Protein AF-A0A9D1RHV7-F1 (afdb_monomer_lite)

Structure (mmCIF, N/CA/C/O backbone):
data_AF-A0A9D1RHV7-F1
#
_entry.id   AF-A0A9D1RHV7-F1
#
loop_
_atom_site.group_PDB
_atom_site.id
_atom_site.type_symbol
_atom_site.label_atom_id
_atom_site.label_alt_id
_atom_site.label_comp_id
_atom_site.label_asym_id
_atom_site.label_entity_id
_atom_site.label_seq_id
_atom_site.pdbx_PDB_ins_code
_atom_site.Cartn_x
_atom_site.Cartn_y
_atom_site.Cartn_z
_atom_site.occupancy
_atom_site.B_iso_or_equiv
_atom_site.auth_seq_id
_atom_site.auth_comp_id
_atom_site.auth_asym_id
_atom_site.auth_atom_id
_atom_site.pdbx_PDB_model_num
ATOM 1 N N . MET A 1 1 ? 49.087 38.622 22.363 1.00 50.47 1 MET A N 1
ATOM 2 C CA . MET A 1 1 ? 48.656 37.227 22.615 1.00 50.47 1 MET A CA 1
ATOM 3 C C . MET A 1 1 ? 47.262 37.218 23.254 1.00 50.47 1 MET A C 1
ATOM 5 O O . MET A 1 1 ? 47.135 37.036 24.451 1.00 50.47 1 MET A O 1
ATOM 9 N N . ARG A 1 2 ? 46.204 37.531 22.492 1.00 50.66 2 ARG A N 1
ATOM 10 C CA . ARG A 1 2 ? 44.802 37.539 22.986 1.00 50.66 2 ARG A CA 1
ATOM 11 C C . ARG A 1 2 ? 43.814 36.847 22.034 1.00 50.66 2 ARG A C 1
ATOM 13 O O . ARG A 1 2 ? 42.656 36.684 22.378 1.00 50.66 2 ARG A O 1
ATOM 20 N N . LYS A 1 3 ?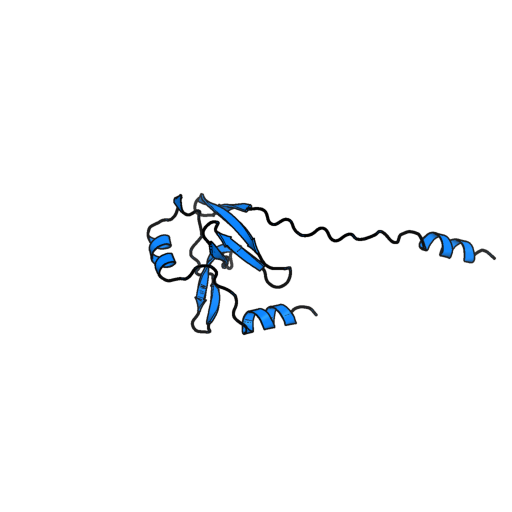 44.274 36.407 20.855 1.00 44.91 3 LYS A N 1
ATOM 21 C CA . LYS A 1 3 ? 43.445 35.718 19.849 1.00 44.91 3 LYS A CA 1
ATOM 22 C C . LYS A 1 3 ? 43.479 34.186 19.969 1.00 44.91 3 LYS A C 1
ATOM 24 O O . LYS A 1 3 ? 42.605 33.526 19.432 1.00 44.91 3 LYS A O 1
ATOM 29 N N . ALA A 1 4 ? 44.446 33.630 20.708 1.00 51.09 4 ALA A N 1
ATOM 30 C CA . ALA A 1 4 ? 44.614 32.180 20.852 1.00 51.09 4 ALA A CA 1
ATOM 31 C C . ALA A 1 4 ? 43.594 31.527 21.807 1.00 51.09 4 ALA A C 1
ATOM 33 O O . ALA A 1 4 ? 43.334 30.337 21.694 1.00 51.09 4 ALA A O 1
ATOM 34 N N . ILE A 1 5 ? 42.982 32.300 22.714 1.00 54.41 5 ILE A N 1
ATOM 35 C CA . ILE A 1 5 ? 42.037 31.766 23.713 1.00 54.41 5 ILE A CA 1
ATOM 36 C C . ILE A 1 5 ? 40.651 31.497 23.097 1.00 54.41 5 ILE A C 1
ATOM 38 O O . ILE A 1 5 ? 39.963 30.572 23.514 1.00 54.41 5 ILE A O 1
ATOM 42 N N . LEU A 1 6 ? 40.263 32.235 22.050 1.00 52.34 6 LEU A N 1
ATOM 43 C CA . LEU A 1 6 ? 38.954 32.078 21.398 1.00 52.34 6 LEU A CA 1
ATOM 44 C C . LEU A 1 6 ? 38.846 30.831 20.503 1.00 52.34 6 LEU A C 1
ATOM 46 O O . LEU A 1 6 ? 37.738 30.398 20.214 1.00 52.34 6 LEU A O 1
ATOM 50 N N . ILE A 1 7 ? 39.967 30.230 20.093 1.00 55.59 7 ILE A N 1
ATOM 51 C CA . ILE A 1 7 ? 39.967 29.046 19.213 1.00 55.59 7 ILE A CA 1
ATOM 52 C C . ILE A 1 7 ? 39.826 27.748 20.028 1.00 55.59 7 ILE A C 1
ATOM 54 O O . ILE A 1 7 ? 39.213 26.790 19.568 1.00 55.59 7 ILE A O 1
ATOM 58 N N . ILE A 1 8 ? 40.319 27.728 21.271 1.00 54.50 8 ILE A N 1
ATOM 59 C CA . ILE A 1 8 ? 40.301 26.531 22.130 1.00 54.50 8 ILE A CA 1
ATOM 60 C C . ILE A 1 8 ? 38.890 26.244 22.676 1.00 54.50 8 ILE A C 1
ATOM 62 O O . ILE A 1 8 ? 38.550 25.089 22.917 1.00 54.50 8 ILE A O 1
ATOM 66 N N . LEU A 1 9 ? 38.024 27.260 22.787 1.00 51.88 9 LEU A N 1
ATOM 67 C CA . LEU A 1 9 ? 36.643 27.080 23.254 1.00 51.88 9 LEU A CA 1
ATOM 68 C C . LEU A 1 9 ? 35.705 26.461 22.197 1.00 51.88 9 LEU A C 1
ATOM 70 O O . LEU A 1 9 ? 34.634 25.976 22.548 1.00 51.88 9 LEU A O 1
ATOM 74 N N . PHE A 1 10 ? 36.096 26.448 20.917 1.00 52.69 10 PHE A N 1
ATOM 75 C CA . PHE A 1 10 ? 35.284 25.880 19.830 1.00 52.69 10 PHE A CA 1
ATOM 76 C C . PHE A 1 10 ? 35.529 24.372 19.621 1.00 52.69 10 PHE A C 1
ATOM 78 O O . PHE A 1 10 ? 34.802 23.716 18.882 1.00 52.69 10 PHE A O 1
ATOM 85 N N . ALA A 1 11 ? 36.543 23.801 20.280 1.00 56.31 11 ALA A N 1
ATOM 86 C CA . ALA A 1 11 ? 37.025 22.447 20.006 1.00 56.31 11 ALA A CA 1
ATOM 87 C C . ALA A 1 11 ? 36.311 21.321 20.785 1.00 56.31 11 ALA A C 1
ATOM 89 O O . ALA A 1 11 ? 36.642 20.158 20.580 1.00 56.31 11 ALA A O 1
ATOM 90 N N . PHE A 1 12 ? 35.348 21.623 21.668 1.00 55.03 12 PHE A N 1
ATOM 91 C CA . PHE A 1 12 ? 34.793 20.624 22.604 1.00 55.03 12 PHE A CA 1
ATOM 92 C C . PHE A 1 12 ? 33.320 20.233 22.385 1.00 55.03 12 PHE A C 1
ATOM 94 O O . PHE A 1 12 ? 32.749 19.517 23.200 1.00 55.03 12 PHE A O 1
ATOM 101 N N . CYS A 1 13 ? 32.696 20.657 21.283 1.00 57.16 13 CYS A N 1
ATOM 102 C CA . CYS A 1 13 ? 31.331 20.250 20.916 1.00 57.16 13 CYS A CA 1
ATOM 103 C C . CYS A 1 13 ? 31.319 19.310 19.704 1.00 57.16 13 CYS A C 1
ATOM 105 O O . CYS A 1 13 ? 30.628 19.551 18.720 1.00 57.16 13 CYS A O 1
ATOM 107 N N . THR A 1 14 ? 32.059 18.204 19.762 1.00 63.59 14 THR A N 1
ATOM 108 C CA . THR A 1 14 ? 31.758 17.050 18.906 1.00 63.59 14 THR A CA 1
ATOM 109 C C . THR A 1 14 ? 30.667 16.228 19.591 1.00 63.59 14 THR A C 1
ATOM 111 O O . THR A 1 14 ? 30.914 15.211 20.235 1.00 63.59 14 THR A O 1
ATOM 114 N N . ALA A 1 15 ? 29.428 16.723 19.511 1.00 64.44 15 ALA A N 1
ATOM 115 C CA . ALA A 1 15 ? 28.263 15.951 19.917 1.00 64.44 15 ALA A CA 1
ATOM 116 C C . ALA A 1 15 ? 28.209 14.682 19.053 1.00 64.44 15 ALA A C 1
ATOM 118 O O . ALA A 1 15 ? 28.111 14.755 17.829 1.00 64.44 15 ALA A O 1
ATOM 119 N N . ASN A 1 16 ? 28.317 13.519 19.694 1.00 61.75 16 ASN A N 1
ATOM 120 C CA . ASN A 1 16 ? 28.147 12.234 19.033 1.00 61.75 16 ASN A CA 1
ATOM 121 C C . ASN A 1 16 ? 26.691 12.141 18.546 1.00 61.75 16 ASN A C 1
ATOM 123 O O . ASN A 1 16 ? 25.775 11.933 19.340 1.00 61.75 16 ASN A O 1
ATOM 127 N N . LEU A 1 17 ? 26.475 12.341 17.245 1.00 63.66 17 LEU A N 1
ATOM 128 C CA . LEU A 1 17 ? 25.200 12.096 16.572 1.00 63.66 17 LEU A CA 1
ATOM 129 C C . LEU A 1 17 ? 25.008 10.581 16.454 1.00 63.66 17 LEU A C 1
ATOM 131 O O . LEU A 1 17 ? 25.371 9.966 15.453 1.00 63.66 17 LEU A O 1
ATOM 135 N N . PHE A 1 18 ? 24.471 9.956 17.499 1.00 66.44 18 PHE A N 1
ATOM 136 C CA . PHE A 1 18 ? 24.029 8.570 17.406 1.00 66.44 18 PHE A CA 1
ATOM 137 C C . PHE A 1 18 ? 22.778 8.520 16.526 1.00 66.44 18 PHE A C 1
ATOM 139 O O . PHE A 1 18 ? 21.743 9.089 16.867 1.00 66.44 18 PHE A O 1
ATOM 146 N N . SER A 1 19 ? 22.873 7.849 15.378 1.00 65.69 19 SER A N 1
ATOM 147 C CA . SER A 1 19 ? 21.692 7.537 14.574 1.00 65.69 19 SER A CA 1
ATOM 148 C C . SER A 1 19 ? 20.861 6.497 15.321 1.00 65.69 19 SER A C 1
ATOM 150 O O . SER A 1 19 ? 21.330 5.384 15.555 1.00 65.69 19 SER A O 1
ATOM 152 N N . VAL A 1 20 ? 19.641 6.861 15.716 1.00 68.56 20 VAL A N 1
ATOM 153 C CA . VAL A 1 20 ? 18.665 5.914 16.266 1.00 68.56 20 VAL A CA 1
ATOM 154 C C . VAL A 1 20 ? 17.991 5.217 15.084 1.00 68.56 20 VAL A C 1
ATOM 156 O O . VAL A 1 20 ? 17.398 5.907 14.251 1.00 68.56 20 VAL A O 1
ATOM 159 N N . PRO A 1 21 ? 18.074 3.880 14.963 1.00 66.44 21 PRO A N 1
ATOM 160 C CA . PRO A 1 21 ? 17.350 3.164 13.922 1.00 66.44 21 PRO A CA 1
ATOM 161 C C . PRO A 1 21 ? 15.850 3.448 14.027 1.00 66.44 21 PRO A C 1
ATOM 163 O O . PRO A 1 21 ? 15.286 3.395 15.120 1.00 66.44 21 PR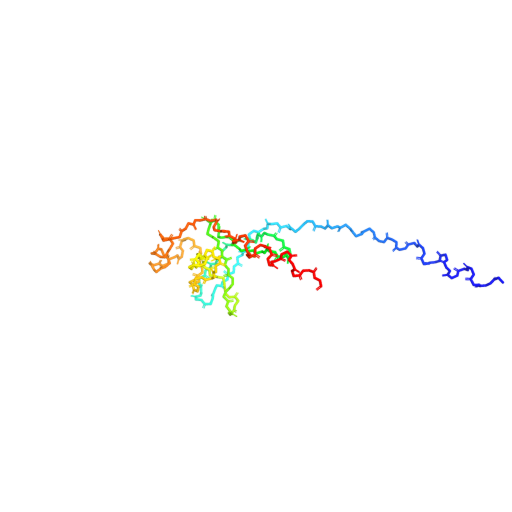O A O 1
ATOM 166 N N . ALA A 1 22 ? 15.199 3.734 12.898 1.00 64.31 22 ALA A N 1
ATOM 167 C CA . ALA A 1 22 ? 13.757 3.943 12.876 1.00 64.31 22 ALA A CA 1
ATOM 168 C C . ALA A 1 22 ? 13.033 2.680 13.369 1.00 64.31 22 ALA A C 1
ATOM 170 O O . ALA A 1 22 ? 13.208 1.583 12.827 1.00 64.31 22 ALA A O 1
ATOM 171 N N . GLU A 1 23 ? 12.225 2.835 14.414 1.00 69.50 23 GLU A N 1
ATOM 172 C CA . GLU A 1 23 ? 11.486 1.731 15.004 1.00 69.50 23 GLU A CA 1
ATOM 173 C C . GLU A 1 23 ? 10.337 1.303 14.078 1.00 69.50 23 GLU A C 1
ATOM 175 O O . GLU A 1 23 ? 9.453 2.092 13.742 1.00 69.50 23 GLU A O 1
ATOM 180 N N . ARG A 1 24 ? 10.343 0.035 13.653 1.00 79.81 24 ARG A N 1
ATOM 181 C CA . ARG A 1 24 ? 9.317 -0.529 12.765 1.00 79.81 24 ARG A CA 1
ATOM 182 C C . ARG A 1 24 ? 8.135 -1.022 13.594 1.00 79.81 24 ARG A C 1
ATOM 184 O O . ARG A 1 24 ? 8.073 -2.200 13.938 1.00 79.81 24 ARG A O 1
ATOM 191 N N . LYS A 1 25 ? 7.216 -0.120 13.930 1.00 92.38 25 LYS A N 1
ATOM 192 C CA . LYS A 1 25 ? 5.969 -0.437 14.643 1.00 92.38 25 LYS A CA 1
ATOM 193 C C . LYS A 1 25 ? 4.758 -0.388 13.704 1.00 92.38 25 LYS A C 1
ATOM 195 O O . LYS A 1 25 ? 4.763 0.428 12.780 1.00 92.38 25 LYS A O 1
ATOM 200 N N . PRO A 1 26 ? 3.723 -1.218 13.944 1.00 96.69 26 PRO A N 1
ATOM 201 C CA . PRO A 1 26 ? 2.445 -1.069 13.264 1.00 96.69 26 PRO A CA 1
ATOM 202 C C . PRO A 1 26 ? 1.849 0.313 13.533 1.00 96.69 26 PRO A C 1
ATOM 204 O O . PRO A 1 26 ? 1.881 0.804 14.663 1.00 96.69 26 PRO A O 1
ATOM 207 N N . VAL A 1 27 ? 1.293 0.919 12.492 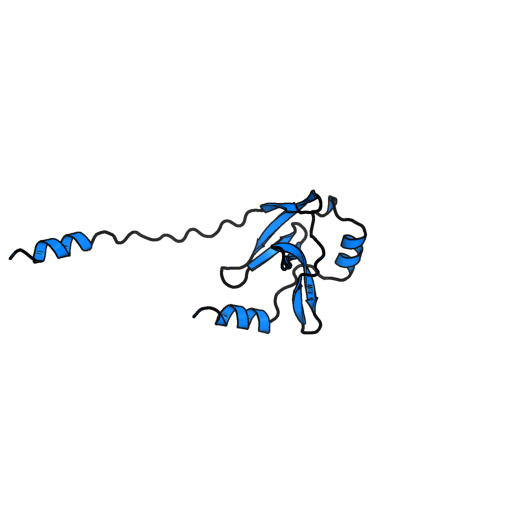1.00 97.12 27 VAL A N 1
ATOM 208 C CA . VAL A 1 27 ? 0.583 2.195 12.545 1.00 97.12 27 VAL A CA 1
ATOM 209 C C . VAL A 1 27 ? -0.870 1.933 12.195 1.00 97.12 27 VAL A C 1
ATOM 211 O O . VAL A 1 27 ? -1.148 1.273 11.197 1.00 97.12 27 VAL A O 1
ATOM 214 N N . THR A 1 28 ? -1.782 2.468 13.002 1.00 98.31 28 THR A N 1
ATOM 215 C CA . THR A 1 28 ? -3.224 2.378 12.766 1.00 98.31 28 THR A CA 1
ATOM 216 C C . THR A 1 28 ? -3.779 3.756 12.437 1.00 98.31 28 THR A C 1
ATOM 218 O O . THR A 1 28 ? -3.531 4.710 13.174 1.00 98.31 28 THR A O 1
ATOM 221 N N . ILE A 1 29 ? -4.535 3.856 11.345 1.00 98.25 29 ILE A N 1
ATOM 222 C CA . ILE A 1 29 ? -5.236 5.072 10.922 1.00 98.25 29 ILE A CA 1
ATOM 223 C C . ILE A 1 29 ? -6.704 4.773 10.614 1.00 98.25 29 ILE A C 1
ATOM 225 O O . ILE A 1 29 ? -7.062 3.638 10.301 1.00 98.25 29 ILE A O 1
ATOM 229 N N . THR A 1 30 ? -7.532 5.813 10.636 1.00 98.31 30 THR A N 1
ATOM 230 C CA . THR A 1 30 ? -8.882 5.785 10.064 1.00 98.31 30 THR A CA 1
ATOM 231 C C . THR A 1 30 ? -8.833 6.410 8.674 1.00 98.31 30 THR A C 1
ATOM 233 O O . THR A 1 30 ? -8.330 7.521 8.511 1.00 98.31 30 THR A O 1
ATOM 236 N N . GLN A 1 31 ? -9.323 5.685 7.674 1.00 98.2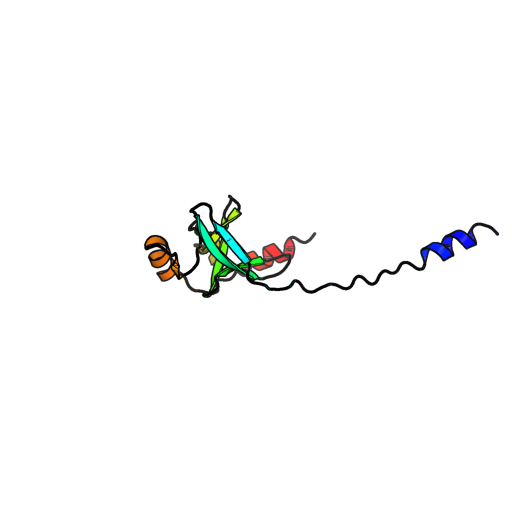5 31 GLN A N 1
ATOM 237 C CA . GLN A 1 31 ? -9.376 6.130 6.281 1.00 98.25 31 GLN A CA 1
ATOM 238 C C . GLN A 1 31 ? -10.575 7.070 6.045 1.00 98.25 31 GLN A C 1
ATOM 240 O O . GLN A 1 31 ? -11.516 7.067 6.843 1.00 98.25 31 GLN A O 1
ATOM 245 N N . PRO A 1 32 ? -10.619 7.837 4.936 1.00 97.62 32 PRO A N 1
ATOM 246 C CA . PRO A 1 32 ? -11.727 8.759 4.648 1.00 97.62 32 PRO A CA 1
ATOM 247 C C . PRO A 1 32 ? -13.109 8.095 4.565 1.00 97.62 32 PRO A C 1
ATOM 249 O O . PRO A 1 32 ? -14.127 8.735 4.813 1.00 97.62 32 PRO A O 1
ATOM 252 N N . ASN A 1 33 ? -13.155 6.801 4.237 1.00 95.88 33 ASN A N 1
ATOM 253 C CA . ASN A 1 33 ? -14.385 6.006 4.208 1.00 95.88 33 ASN A CA 1
ATOM 254 C C . ASN A 1 33 ? -14.831 5.502 5.598 1.00 95.88 33 ASN A C 1
ATOM 256 O O . ASN A 1 33 ? -15.807 4.761 5.688 1.00 95.88 33 ASN A O 1
ATOM 260 N N . GLY A 1 34 ? -14.116 5.868 6.666 1.00 97.56 34 GLY A N 1
ATOM 261 C CA . GLY A 1 34 ? -14.404 5.492 8.050 1.00 97.56 34 GLY A CA 1
ATOM 262 C C . GLY A 1 34 ? -13.844 4.137 8.492 1.00 97.56 34 GLY A C 1
ATOM 263 O O . GLY A 1 34 ? -13.892 3.848 9.685 1.00 97.56 34 GLY A O 1
ATOM 264 N N . LYS A 1 35 ? -13.292 3.323 7.581 1.00 98.19 35 LYS A N 1
ATOM 265 C CA . LYS A 1 35 ? -12.685 2.026 7.924 1.00 98.19 35 LYS A CA 1
ATOM 266 C C . LYS A 1 35 ? -11.314 2.202 8.572 1.00 98.19 35 LYS A C 1
ATOM 268 O O . LYS A 1 35 ? -10.620 3.196 8.326 1.00 98.19 35 LYS A O 1
ATOM 273 N N . THR A 1 36 ? -10.887 1.214 9.351 1.00 98.50 36 THR A N 1
ATOM 274 C CA . THR A 1 36 ? -9.561 1.222 9.977 1.00 98.50 36 THR A CA 1
ATOM 275 C C . THR A 1 36 ? -8.535 0.517 9.094 1.00 98.50 36 THR A C 1
ATOM 277 O O . THR A 1 36 ? -8.828 -0.454 8.394 1.00 98.50 36 THR A O 1
ATOM 280 N N . LEU A 1 37 ? -7.301 1.018 9.118 1.00 98.69 37 LEU A N 1
ATOM 281 C CA . LEU A 1 37 ? -6.155 0.386 8.484 1.00 98.69 37 LEU A CA 1
ATOM 282 C C . LEU A 1 37 ? -4.973 0.352 9.453 1.00 98.69 37 LEU A C 1
ATOM 284 O O . LEU A 1 37 ? -4.452 1.397 9.841 1.00 98.69 37 LEU A O 1
ATOM 288 N N . THR A 1 38 ? -4.507 -0.852 9.767 1.00 98.69 38 THR A N 1
ATOM 289 C CA . THR A 1 38 ? -3.246 -1.125 10.451 1.00 98.69 38 THR A CA 1
ATOM 290 C C . THR A 1 38 ? -2.218 -1.634 9.443 1.00 98.69 38 THR A C 1
ATOM 292 O O . THR A 1 38 ? -2.461 -2.594 8.707 1.00 98.69 38 THR A O 1
ATOM 295 N N . PHE A 1 39 ? -1.057 -0.988 9.394 1.00 98.12 39 PHE A N 1
ATOM 296 C CA . PHE A 1 39 ? -0.012 -1.276 8.414 1.00 98.12 39 PHE A CA 1
ATOM 297 C C . PHE A 1 39 ? 1.392 -1.088 8.996 1.00 98.12 39 PHE A C 1
ATOM 299 O O . PHE A 1 39 ? 1.588 -0.446 10.026 1.00 98.12 39 PHE A O 1
ATOM 306 N N . MET A 1 40 ? 2.389 -1.625 8.300 1.00 97.50 40 MET A N 1
ATOM 307 C CA . MET A 1 40 ? 3.807 -1.434 8.582 1.00 97.50 40 MET A CA 1
ATOM 308 C C . MET A 1 40 ? 4.418 -0.477 7.563 1.00 97.50 40 MET A C 1
ATOM 310 O O . MET A 1 40 ? 4.264 -0.683 6.360 1.00 97.50 40 MET A O 1
ATOM 314 N N . LEU A 1 41 ? 5.165 0.526 8.025 1.00 95.69 41 LEU A N 1
ATOM 315 C CA . LEU A 1 41 ? 6.031 1.317 7.149 1.00 95.69 41 LEU A CA 1
ATOM 316 C C . LEU A 1 41 ? 7.282 0.500 6.790 1.00 95.69 41 LEU A C 1
ATOM 318 O O . LEU A 1 41 ? 7.898 -0.139 7.650 1.00 95.69 41 LEU A O 1
ATOM 322 N N . LYS A 1 42 ? 7.656 0.512 5.514 1.00 94.38 42 LYS A N 1
ATOM 323 C CA . LYS A 1 42 ? 8.786 -0.232 4.953 1.00 94.38 42 LYS A CA 1
ATOM 324 C C . LYS A 1 42 ? 9.650 0.693 4.103 1.00 94.38 42 LYS A C 1
ATOM 326 O O . LYS A 1 42 ? 9.177 1.719 3.619 1.00 94.38 42 LYS A O 1
ATOM 331 N N . GLY A 1 43 ? 10.898 0.282 3.893 1.00 92.12 43 GLY A N 1
ATOM 332 C CA . GLY A 1 43 ? 11.855 1.001 3.058 1.00 92.12 43 GLY A CA 1
ATOM 333 C C . GLY A 1 43 ? 12.745 1.980 3.825 1.00 92.12 43 GLY A C 1
ATOM 334 O O . GLY A 1 43 ? 12.998 1.784 5.016 1.00 92.12 43 GLY A O 1
ATOM 335 N N . ASP A 1 44 ? 13.246 2.987 3.116 1.00 89.88 44 ASP A N 1
ATOM 336 C CA . ASP A 1 44 ? 14.188 4.009 3.588 1.00 89.88 44 ASP A CA 1
ATOM 337 C C . ASP A 1 44 ? 13.765 5.429 3.148 1.00 89.88 44 ASP A C 1
ATOM 339 O O . ASP A 1 44 ? 12.661 5.629 2.629 1.00 89.88 44 ASP A O 1
ATOM 343 N N . GLU A 1 45 ? 14.618 6.444 3.364 1.00 87.44 45 GLU A N 1
ATOM 344 C CA . GLU A 1 45 ? 14.293 7.828 2.985 1.00 87.44 45 GLU A CA 1
ATOM 345 C C . GLU A 1 4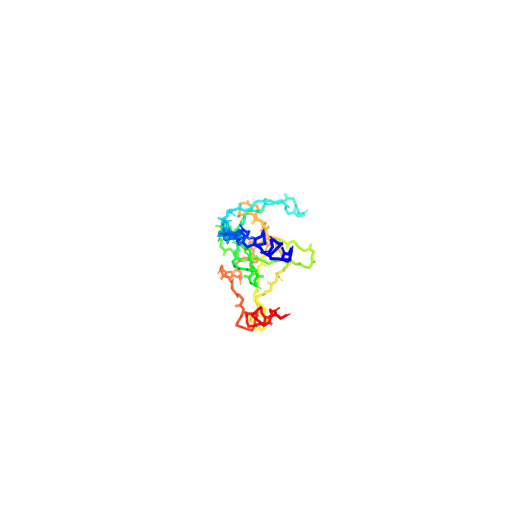5 ? 14.090 8.038 1.476 1.00 87.44 45 GLU A C 1
ATOM 347 O O . GLU A 1 45 ? 13.518 9.046 1.060 1.00 87.44 45 GLU A O 1
ATOM 352 N N . ARG A 1 46 ? 14.548 7.100 0.644 1.00 89.12 46 ARG A N 1
ATOM 353 C CA . ARG A 1 46 ? 14.525 7.204 -0.817 1.00 89.12 46 ARG A CA 1
ATOM 354 C C . ARG A 1 46 ? 13.365 6.432 -1.415 1.00 89.12 46 ARG A C 1
ATOM 356 O O . ARG A 1 46 ? 12.759 6.878 -2.389 1.00 89.12 46 ARG A O 1
ATOM 363 N N . LEU A 1 47 ? 13.112 5.251 -0.868 1.00 92.31 47 LEU A N 1
ATOM 364 C CA . LEU A 1 47 ? 12.102 4.325 -1.333 1.00 92.31 47 LEU A CA 1
ATOM 365 C C . LEU A 1 47 ? 11.383 3.754 -0.121 1.00 92.31 47 LEU A C 1
ATOM 367 O O . LEU A 1 47 ? 11.901 2.868 0.551 1.00 92.31 47 LEU A O 1
ATOM 371 N N . ASN A 1 48 ? 10.177 4.249 0.132 1.00 93.44 48 ASN A N 1
ATOM 372 C CA . ASN A 1 48 ? 9.311 3.755 1.190 1.00 93.44 48 ASN A CA 1
ATOM 373 C C . ASN A 1 48 ? 7.931 3.393 0.650 1.00 93.44 48 ASN A C 1
ATOM 375 O O . ASN A 1 48 ? 7.478 3.904 -0.373 1.00 93.44 48 ASN A O 1
ATOM 379 N N . TRP A 1 49 ? 7.292 2.466 1.348 1.00 96.56 49 TRP A N 1
ATOM 380 C CA . TRP A 1 49 ? 5.934 2.017 1.084 1.00 96.56 49 TRP A CA 1
ATOM 381 C C . TRP A 1 49 ? 5.311 1.527 2.384 1.00 96.56 49 TRP A C 1
ATOM 383 O O . TRP A 1 49 ? 5.974 1.432 3.421 1.00 96.56 49 TRP A O 1
ATOM 393 N N . CYS A 1 50 ? 4.021 1.226 2.336 1.00 97.56 50 CYS A N 1
ATOM 394 C CA . CYS A 1 50 ? 3.306 0.652 3.465 1.00 97.56 50 CYS A CA 1
ATOM 395 C C . CYS A 1 50 ? 2.857 -0.772 3.121 1.00 97.56 50 CYS A C 1
ATOM 397 O O . CYS A 1 50 ? 2.694 -1.110 1.954 1.00 97.56 50 CYS A O 1
ATOM 399 N N . GLU A 1 51 ? 2.680 -1.622 4.122 1.00 98.12 51 GLU A N 1
ATOM 400 C CA . GLU A 1 51 ? 2.246 -3.009 3.938 1.00 98.12 51 GLU A CA 1
ATOM 401 C C . GLU A 1 51 ? 1.160 -3.333 4.960 1.00 98.12 51 GLU A C 1
ATOM 403 O O . GLU A 1 51 ? 1.351 -3.079 6.151 1.00 98.12 51 GLU A O 1
ATOM 408 N N . THR A 1 52 ? 0.017 -3.865 4.521 1.00 98.50 52 THR A N 1
ATOM 409 C CA . THR A 1 52 ? -1.027 -4.331 5.446 1.00 98.50 52 THR A CA 1
ATOM 410 C C . THR A 1 52 ? -0.507 -5.465 6.327 1.00 98.50 52 THR A C 1
ATOM 412 O O . THR A 1 52 ? 0.437 -6.170 5.969 1.00 98.50 52 THR A O 1
ATOM 415 N N . MET A 1 53 ? -1.168 -5.717 7.460 1.00 98.19 53 MET A N 1
ATOM 416 C CA . MET A 1 53 ? -0.783 -6.823 8.351 1.00 98.19 53 MET A CA 1
ATOM 417 C C . MET A 1 53 ? -0.858 -8.211 7.692 1.00 98.19 53 MET A C 1
ATOM 419 O O . MET A 1 53 ? -0.226 -9.149 8.169 1.00 98.19 53 MET A O 1
ATOM 423 N N . ASP A 1 54 ? -1.598 -8.344 6.589 1.00 97.94 54 ASP A N 1
ATOM 424 C CA . ASP A 1 54 ? -1.710 -9.564 5.787 1.00 97.94 54 ASP A CA 1
ATOM 425 C C . ASP A 1 54 ? -0.955 -9.509 4.442 1.00 97.94 54 ASP A C 1
ATOM 427 O O . ASP A 1 54 ? -1.172 -10.363 3.579 1.00 97.94 54 ASP A O 1
ATOM 431 N N . GLY A 1 55 ? -0.043 -8.545 4.273 1.00 98.12 55 GLY A N 1
ATOM 432 C CA . GLY A 1 55 ? 1.011 -8.582 3.255 1.00 98.12 55 GLY A CA 1
ATOM 433 C C . GLY A 1 55 ? 0.711 -7.891 1.923 1.00 98.12 55 GLY A C 1
ATOM 434 O O . GLY A 1 55 ? 1.446 -8.108 0.960 1.00 98.12 55 GLY A O 1
ATOM 435 N N . TYR A 1 56 ? -0.337 -7.075 1.818 1.00 98.62 56 TYR A N 1
ATOM 436 C CA . TYR A 1 56 ? -0.568 -6.279 0.611 1.00 98.62 56 TYR A CA 1
ATOM 437 C C . TYR A 1 56 ? 0.217 -4.972 0.662 1.00 98.62 56 TYR A C 1
ATOM 439 O O . TYR A 1 56 ? 0.128 -4.217 1.631 1.00 98.62 56 TYR A O 1
ATOM 447 N N . THR A 1 57 ? 0.962 -4.696 -0.407 1.00 98.62 57 THR A N 1
ATOM 448 C CA . THR A 1 57 ? 1.690 -3.437 -0.578 1.00 98.62 57 THR A CA 1
ATOM 449 C C . THR A 1 57 ? 0.714 -2.289 -0.805 1.00 98.62 57 THR A C 1
ATOM 451 O O . THR A 1 57 ? -0.275 -2.430 -1.524 1.00 98.62 57 THR A O 1
ATOM 454 N N . LEU A 1 58 ? 1.006 -1.146 -0.194 1.00 98.62 58 LEU A N 1
ATOM 455 C CA . LEU A 1 58 ? 0.201 0.061 -0.218 1.00 98.62 58 LEU A CA 1
ATOM 456 C C . LEU A 1 58 ? 1.028 1.245 -0.709 1.00 98.62 58 LEU A C 1
ATOM 458 O O . LEU A 1 58 ? 2.181 1.431 -0.303 1.00 98.62 58 LEU A O 1
ATOM 462 N N . LEU A 1 59 ? 0.390 2.084 -1.516 1.00 98.19 59 LEU A N 1
ATOM 463 C CA . LEU A 1 59 ? 0.921 3.361 -1.971 1.00 98.19 59 LEU A CA 1
ATOM 464 C C . LEU A 1 59 ? -0.075 4.476 -1.674 1.00 98.19 59 LEU A C 1
ATOM 466 O O . LEU A 1 59 ? -1.276 4.242 -1.534 1.00 98.19 59 LEU A O 1
ATOM 470 N N . ARG A 1 60 ? 0.446 5.697 -1.557 1.00 97.69 60 ARG A N 1
ATOM 471 C CA . ARG A 1 60 ? -0.395 6.885 -1.441 1.00 97.69 60 ARG A CA 1
ATOM 472 C C . ARG A 1 60 ? -0.918 7.276 -2.818 1.00 97.69 60 ARG A C 1
ATOM 474 O O . ARG A 1 60 ? -0.154 7.256 -3.782 1.00 97.69 60 ARG A O 1
ATOM 481 N N . ASP A 1 61 ? -2.202 7.598 -2.898 1.00 97.50 61 ASP A N 1
ATOM 482 C CA . ASP A 1 61 ? -2.764 8.302 -4.051 1.00 97.50 61 ASP A CA 1
ATOM 483 C C . ASP A 1 61 ? -2.394 9.801 -4.024 1.00 97.50 61 ASP A C 1
ATOM 485 O O . ASP A 1 61 ? -1.627 10.256 -3.169 1.00 97.50 61 ASP A O 1
ATOM 489 N N . GLU A 1 62 ? -2.924 10.570 -4.977 1.00 96.75 62 GLU A N 1
ATOM 490 C CA . GLU A 1 62 ? -2.675 12.014 -5.095 1.00 96.75 62 GLU A CA 1
ATOM 491 C C . GLU A 1 62 ? -3.222 12.825 -3.907 1.00 96.75 62 GLU A C 1
ATOM 493 O O . GLU A 1 62 ? -2.693 13.890 -3.593 1.00 96.75 62 GLU A O 1
ATOM 498 N N . GLU A 1 63 ? -4.238 12.307 -3.214 1.00 97.00 63 GLU A N 1
ATOM 499 C CA . GLU A 1 63 ? -4.830 12.913 -2.015 1.00 97.00 63 GLU A CA 1
ATOM 500 C C . GLU A 1 63 ? -4.086 12.510 -0.728 1.00 97.00 63 GLU A C 1
ATOM 502 O O . GLU A 1 63 ? -4.336 13.053 0.349 1.00 97.00 63 GLU A O 1
ATOM 507 N N . GLY A 1 64 ? -3.132 11.582 -0.828 1.00 96.69 64 GLY A N 1
ATOM 508 C CA . GLY A 1 64 ? -2.345 11.076 0.289 1.00 96.69 64 GLY A CA 1
ATOM 509 C C . GLY A 1 64 ? -2.967 9.877 1.011 1.00 96.69 64 GLY A C 1
ATOM 510 O O . GLY A 1 64 ? -2.387 9.420 2.007 1.00 96.69 64 GLY A O 1
ATOM 511 N N . ASN A 1 65 ? -4.086 9.337 0.524 1.00 98.19 65 ASN A N 1
ATOM 512 C CA . ASN A 1 65 ? -4.760 8.181 1.109 1.00 98.19 65 ASN A CA 1
ATOM 513 C C . ASN A 1 65 ? -4.008 6.888 0.791 1.00 98.19 65 ASN A C 1
ATOM 515 O O . ASN A 1 65 ? -3.454 6.722 -0.296 1.00 98.19 65 ASN A O 1
ATOM 519 N N . LEU A 1 66 ? -4.009 5.934 1.725 1.00 98.50 66 LEU A N 1
ATOM 520 C CA . LEU A 1 66 ? -3.357 4.642 1.509 1.00 98.50 66 LEU A CA 1
ATOM 521 C C . LEU A 1 66 ? -4.269 3.698 0.722 1.00 98.50 66 LEU A C 1
ATOM 523 O O . LEU A 1 66 ? -5.299 3.250 1.231 1.00 98.50 66 LEU A O 1
ATOM 527 N N . CYS A 1 67 ? -3.840 3.367 -0.492 1.00 98.69 67 CYS A N 1
ATOM 528 C CA . CY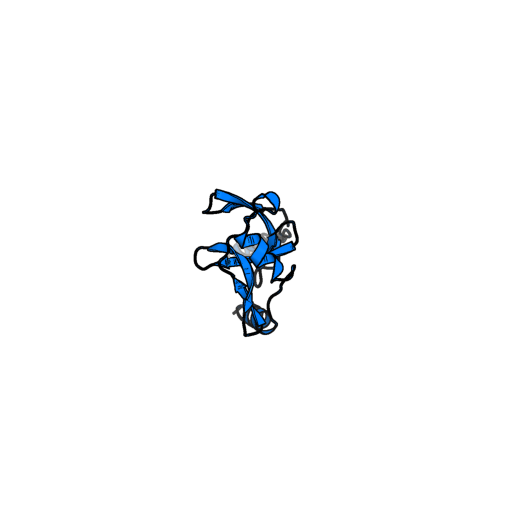S A 1 67 ? -4.523 2.467 -1.410 1.00 98.69 67 CYS A CA 1
ATOM 529 C C . CYS A 1 67 ? -3.690 1.211 -1.672 1.00 98.69 67 CYS A C 1
ATOM 531 O O . CYS A 1 67 ? -2.462 1.236 -1.568 1.00 98.69 67 CYS A O 1
ATOM 533 N N . TYR A 1 68 ? -4.345 0.117 -2.064 1.00 98.62 68 TYR A N 1
ATOM 534 C CA . TYR A 1 68 ? -3.641 -1.082 -2.522 1.00 98.62 68 TYR A CA 1
ATOM 535 C C . TYR A 1 68 ? -2.780 -0.771 -3.751 1.00 98.62 68 TYR A C 1
ATOM 537 O O . TYR A 1 68 ? -3.217 -0.054 -4.654 1.00 98.62 68 TYR A O 1
ATOM 545 N N . ALA A 1 69 ? -1.566 -1.309 -3.801 1.00 98.44 69 ALA A N 1
ATOM 546 C CA . ALA A 1 69 ? -0.703 -1.194 -4.967 1.00 98.44 69 ALA A CA 1
ATOM 547 C C . ALA A 1 69 ? -1.109 -2.194 -6.062 1.00 98.44 69 ALA A C 1
ATOM 549 O O . ALA A 1 69 ? -1.611 -3.283 -5.779 1.00 98.44 69 ALA A O 1
ATOM 550 N N . CYS A 1 70 ? -0.851 -1.840 -7.316 1.00 98.19 70 CYS A N 1
ATOM 551 C CA . CYS A 1 70 ? -0.934 -2.732 -8.469 1.00 98.19 70 CYS A CA 1
ATOM 552 C C . CYS A 1 70 ? 0.228 -2.483 -9.430 1.00 98.19 70 CYS A C 1
ATOM 554 O O . CYS A 1 70 ? 0.940 -1.489 -9.308 1.00 98.19 70 CYS A O 1
ATOM 556 N N . ILE A 1 71 ? 0.407 -3.393 -10.383 1.00 97.94 71 ILE A N 1
ATOM 557 C CA . ILE A 1 71 ? 1.384 -3.252 -11.461 1.00 97.94 71 ILE A CA 1
ATOM 558 C C . ILE A 1 71 ? 0.679 -2.679 -12.690 1.00 97.94 71 ILE A C 1
ATOM 560 O O . ILE A 1 71 ? -0.387 -3.171 -13.068 1.00 97.94 71 ILE A O 1
ATOM 564 N N . ASP A 1 72 ? 1.242 -1.621 -13.270 1.00 96.69 72 ASP A N 1
ATOM 565 C CA . ASP A 1 72 ? 0.748 -1.024 -14.510 1.00 96.69 72 ASP A CA 1
ATOM 566 C C . ASP A 1 72 ? 1.251 -1.777 -15.760 1.00 96.69 72 ASP A C 1
ATOM 568 O O . ASP A 1 72 ? 1.978 -2.769 -15.677 1.00 96.69 72 ASP A O 1
ATOM 572 N N . GLU A 1 73 ? 0.872 -1.300 -16.946 1.00 96.12 73 GLU A N 1
ATOM 573 C CA . GLU A 1 73 ? 1.283 -1.902 -18.224 1.00 96.12 73 GLU A CA 1
ATOM 574 C C . GLU A 1 73 ? 2.802 -1.849 -18.470 1.00 96.12 73 GLU A C 1
ATOM 576 O O . GLU A 1 73 ? 3.327 -2.639 -19.253 1.00 96.12 73 GLU A O 1
ATOM 581 N N . ASN A 1 74 ? 3.519 -0.952 -17.786 1.00 95.44 74 ASN A N 1
ATOM 582 C CA . ASN A 1 74 ? 4.970 -0.803 -17.883 1.00 95.44 74 ASN A CA 1
ATOM 583 C C . ASN A 1 74 ? 5.724 -1.691 -16.882 1.00 95.44 74 ASN A C 1
ATOM 585 O O . ASN A 1 74 ? 6.956 -1.710 -16.889 1.00 95.44 74 ASN A O 1
ATOM 589 N N . GLY A 1 75 ? 5.013 -2.425 -16.021 1.00 96.06 75 GLY A N 1
ATOM 590 C CA . GLY A 1 75 ? 5.620 -3.191 -14.936 1.00 96.06 75 GLY A CA 1
ATOM 591 C C . GLY A 1 75 ? 5.960 -2.344 -13.705 1.00 96.06 75 GLY A C 1
ATOM 592 O O . GLY A 1 75 ? 6.659 -2.826 -12.813 1.00 96.06 75 GLY A O 1
ATOM 593 N N . ASP A 1 76 ? 5.488 -1.099 -13.643 1.00 97.19 76 ASP A N 1
ATOM 594 C CA . ASP A 1 76 ? 5.720 -0.189 -12.531 1.00 97.19 76 ASP A CA 1
ATOM 595 C C . ASP A 1 76 ? 4.656 -0.377 -11.447 1.00 97.19 76 ASP A C 1
ATOM 597 O O . ASP A 1 76 ? 3.460 -0.521 -11.710 1.00 97.19 76 ASP A O 1
ATOM 601 N N . MET A 1 77 ? 5.095 -0.343 -10.188 1.00 97.50 77 MET A N 1
ATOM 602 C CA . MET A 1 77 ? 4.184 -0.384 -9.053 1.00 97.50 77 MET A CA 1
ATOM 603 C C . MET A 1 77 ? 3.526 0.985 -8.869 1.00 97.50 77 MET A C 1
ATOM 605 O O . MET A 1 77 ? 4.213 1.985 -8.650 1.00 97.50 77 MET A O 1
ATOM 609 N N . THR A 1 78 ? 2.198 1.023 -8.928 1.00 97.62 78 THR A N 1
ATOM 610 C CA . THR A 1 78 ? 1.382 2.238 -8.829 1.00 97.62 78 THR A CA 1
ATOM 611 C C . THR A 1 78 ? 0.225 2.066 -7.840 1.00 97.62 78 THR A C 1
ATOM 613 O O . THR A 1 78 ? -0.087 0.952 -7.411 1.00 97.62 78 THR A O 1
ATOM 616 N N . SER A 1 79 ? -0.398 3.173 -7.435 1.00 98.00 79 SER A N 1
ATOM 617 C CA . SER A 1 79 ? -1.610 3.150 -6.611 1.00 98.00 79 SER A CA 1
ATOM 618 C C . SER A 1 79 ? -2.805 2.693 -7.449 1.00 98.00 79 SER A C 1
ATOM 620 O O . SER A 1 79 ? -3.029 3.201 -8.544 1.00 98.00 79 SER A O 1
ATOM 622 N N . SER A 1 80 ? -3.607 1.767 -6.921 1.00 97.75 80 SER A N 1
ATOM 623 C CA . SER A 1 80 ? -4.856 1.339 -7.570 1.00 97.75 80 SER A CA 1
ATOM 624 C C . SER A 1 80 ? -6.017 2.324 -7.394 1.00 97.75 80 SER A C 1
ATOM 626 O O . SER A 1 80 ? -7.057 2.160 -8.031 1.00 97.75 80 SER A O 1
ATOM 628 N N . GLY A 1 81 ? -5.891 3.290 -6.474 1.00 97.56 81 GLY A N 1
ATOM 629 C CA . GLY A 1 81 ? -6.994 4.153 -6.036 1.00 97.56 81 GLY A CA 1
ATOM 630 C C . GLY A 1 81 ? -8.069 3.444 -5.195 1.00 97.56 81 GLY A C 1
ATOM 631 O O . GLY A 1 81 ? -9.089 4.045 -4.860 1.00 97.56 81 GLY A O 1
ATOM 632 N N . ILE A 1 82 ? -7.886 2.165 -4.852 1.00 98.00 82 ILE A N 1
ATOM 633 C CA . ILE A 1 82 ? -8.778 1.443 -3.939 1.00 98.00 82 ILE A CA 1
ATOM 634 C C . ILE A 1 82 ? -8.226 1.584 -2.523 1.00 98.00 82 ILE A C 1
ATOM 636 O O . ILE A 1 82 ? -7.185 1.001 -2.208 1.00 98.00 82 ILE A O 1
ATOM 640 N N . LEU A 1 83 ? -8.942 2.342 -1.685 1.00 98.31 83 LEU A N 1
ATOM 641 C CA . LEU A 1 83 ? -8.616 2.529 -0.270 1.00 98.31 83 LEU A CA 1
ATOM 642 C C . LEU A 1 83 ? -8.431 1.182 0.423 1.00 98.31 83 LEU A C 1
ATOM 644 O O . LEU A 1 83 ? -9.281 0.301 0.311 1.00 98.31 83 LEU A O 1
ATOM 648 N N . ALA A 1 84 ? -7.333 1.052 1.160 1.00 98.50 84 ALA A N 1
ATOM 649 C CA . ALA A 1 84 ? -7.048 -0.147 1.923 1.00 98.50 84 ALA A CA 1
ATOM 650 C C . ALA A 1 84 ? -7.647 -0.070 3.326 1.00 98.50 84 ALA A C 1
ATOM 652 O O . ALA A 1 84 ? -7.530 0.955 4.003 1.00 98.50 84 ALA A O 1
ATOM 653 N N . CYS A 1 85 ? -8.200 -1.188 3.787 1.00 98.56 85 CYS A N 1
ATOM 654 C CA . CYS A 1 85 ? -8.596 -1.396 5.175 1.00 98.56 85 CYS A CA 1
ATOM 655 C C . CYS A 1 85 ? -8.067 -2.728 5.728 1.00 98.56 85 CYS A C 1
ATOM 657 O O . CYS A 1 85 ? -7.437 -3.531 5.015 1.00 98.56 85 CYS A O 1
ATOM 659 N N . ASN A 1 86 ? -8.302 -2.942 7.021 1.00 98.69 86 ASN A N 1
ATOM 660 C CA . ASN A 1 86 ? -8.023 -4.207 7.680 1.00 98.69 86 ASN A CA 1
ATOM 661 C C . ASN A 1 86 ? -8.808 -5.363 7.051 1.00 98.69 86 ASN A C 1
ATOM 663 O O . ASN A 1 86 ? -9.885 -5.178 6.489 1.00 98.69 86 ASN A O 1
ATOM 667 N N . ALA A 1 87 ? -8.269 -6.579 7.154 1.00 98.25 87 ALA A N 1
ATOM 668 C CA . ALA A 1 87 ? -8.812 -7.750 6.468 1.00 98.25 87 ALA A CA 1
ATOM 669 C C . ALA A 1 87 ? -10.276 -8.047 6.825 1.00 98.25 87 ALA A C 1
ATOM 671 O O . ALA A 1 87 ? -11.038 -8.479 5.961 1.00 98.25 87 ALA A O 1
ATOM 672 N N . GLU A 1 88 ? -10.658 -7.781 8.069 1.00 97.75 88 GLU A N 1
ATOM 673 C CA . GLU A 1 88 ? -11.998 -7.955 8.619 1.00 97.75 88 GLU A CA 1
ATOM 674 C C . GLU A 1 88 ? -13.018 -6.897 8.160 1.00 97.75 88 GLU A C 1
ATOM 676 O O . GLU A 1 88 ? -14.217 -7.149 8.250 1.00 97.75 88 GLU A O 1
ATOM 681 N N . GLU A 1 89 ? -12.575 -5.749 7.632 1.00 97.94 89 GLU A N 1
ATOM 682 C CA . GLU A 1 89 ? -13.446 -4.641 7.194 1.00 97.94 89 GLU A CA 1
ATOM 683 C C . GLU A 1 89 ? -13.612 -4.553 5.663 1.00 97.94 89 GLU A C 1
ATOM 685 O O . GLU A 1 89 ? -14.321 -3.679 5.144 1.00 97.94 89 GLU A O 1
ATOM 690 N N . ARG A 1 90 ? -12.961 -5.452 4.914 1.00 97.81 90 ARG A N 1
ATOM 691 C CA . ARG A 1 90 ? -12.955 -5.428 3.445 1.00 97.81 90 ARG A CA 1
ATOM 692 C C . ARG A 1 90 ? -14.329 -5.681 2.866 1.00 97.81 90 ARG A C 1
ATOM 694 O O . ARG A 1 90 ? -15.016 -6.633 3.231 1.00 97.81 90 ARG A O 1
ATOM 701 N N . ASP A 1 91 ? -14.689 -4.865 1.886 1.00 96.81 91 ASP A N 1
ATOM 702 C CA . ASP A 1 91 ? -15.903 -5.091 1.116 1.00 96.81 91 ASP A CA 1
ATOM 703 C C . ASP A 1 91 ? -15.679 -6.011 -0.097 1.00 96.81 91 ASP A C 1
ATOM 705 O O . ASP A 1 91 ? -14.573 -6.458 -0.414 1.00 96.81 91 ASP A O 1
ATOM 709 N N . VAL A 1 92 ? -16.771 -6.309 -0.803 1.00 97.25 92 VAL A N 1
ATOM 710 C CA . VAL A 1 92 ? -16.753 -7.180 -1.985 1.00 97.25 92 VAL A CA 1
ATOM 711 C C . VAL A 1 92 ? -15.876 -6.604 -3.103 1.00 97.25 92 VAL A C 1
ATOM 713 O O . VAL A 1 92 ? -15.223 -7.371 -3.811 1.00 97.25 92 VAL A O 1
ATOM 716 N N . ARG A 1 93 ? -15.826 -5.276 -3.268 1.00 96.19 93 ARG A N 1
ATOM 717 C CA . ARG A 1 93 ? -15.018 -4.626 -4.308 1.00 96.19 93 ARG A CA 1
ATOM 718 C C . ARG A 1 93 ? -13.534 -4.809 -4.014 1.00 96.19 93 ARG A C 1
ATOM 720 O O . ARG A 1 93 ? -12.795 -5.203 -4.916 1.00 96.19 93 ARG A O 1
ATOM 727 N N . GLU A 1 94 ? -13.122 -4.583 -2.770 1.00 97.81 94 GLU A N 1
ATOM 728 C CA . GLU A 1 94 ? -11.754 -4.826 -2.311 1.00 97.81 94 GLU A CA 1
ATOM 729 C C . GLU A 1 94 ? -11.381 -6.298 -2.505 1.00 97.81 94 GLU A C 1
ATOM 731 O O . GLU A 1 94 ? -10.401 -6.602 -3.176 1.00 97.81 94 GLU A O 1
ATOM 736 N N . LEU A 1 95 ? -12.201 -7.236 -2.023 1.00 98.06 95 LEU A N 1
ATOM 737 C CA . LEU A 1 95 ? -11.916 -8.670 -2.140 1.00 98.06 95 LEU A CA 1
ATOM 738 C C . LEU A 1 95 ? -11.792 -9.143 -3.595 1.00 98.06 95 LEU A C 1
ATOM 740 O O . LEU A 1 95 ? -10.933 -9.968 -3.907 1.00 98.06 95 LEU A O 1
ATOM 744 N N . LEU A 1 96 ? -12.636 -8.641 -4.500 1.00 98.00 96 LEU A N 1
ATOM 745 C CA . LEU A 1 96 ? -12.547 -8.964 -5.927 1.00 98.00 96 LEU A CA 1
ATOM 746 C C . LEU A 1 96 ? -11.295 -8.378 -6.581 1.00 98.00 96 LEU A C 1
ATOM 748 O O . LEU A 1 96 ? -10.749 -8.999 -7.493 1.00 98.00 96 LEU A O 1
ATOM 752 N N . PHE A 1 97 ? -10.846 -7.207 -6.135 1.00 98.12 97 PHE A N 1
ATOM 753 C CA . PHE A 1 97 ? -9.598 -6.615 -6.595 1.00 98.12 97 PHE A CA 1
ATOM 754 C C . PHE A 1 97 ? -8.380 -7.384 -6.072 1.00 98.12 97 PHE A C 1
ATOM 756 O O . PHE A 1 97 ? -7.515 -7.754 -6.861 1.00 98.12 97 PHE A O 1
ATOM 763 N N . LEU A 1 98 ? -8.352 -7.716 -4.779 1.00 98.06 98 LEU A N 1
ATOM 764 C CA . LEU A 1 98 ? -7.244 -8.435 -4.143 1.00 98.06 98 LEU A CA 1
ATOM 765 C C . LEU A 1 98 ? -7.016 -9.832 -4.733 1.00 98.06 98 LEU A C 1
ATOM 767 O O . LEU A 1 98 ? -5.892 -10.311 -4.752 1.00 98.06 98 LEU A O 1
ATOM 771 N N . LYS A 1 99 ? -8.052 -10.469 -5.291 1.00 97.75 99 LYS A N 1
ATOM 772 C CA . LYS A 1 99 ? -7.909 -11.729 -6.044 1.00 97.75 99 LYS A CA 1
ATOM 773 C C . LYS A 1 99 ? -7.088 -11.600 -7.332 1.00 97.75 99 LYS A C 1
ATOM 775 O O . LYS A 1 99 ? -6.694 -12.621 -7.884 1.00 97.75 99 LYS A O 1
ATOM 780 N N . LYS A 1 100 ? -6.894 -10.382 -7.845 1.00 96.88 100 LYS A N 1
ATOM 781 C CA . LYS A 1 100 ? -6.193 -10.105 -9.108 1.00 96.88 100 LYS A CA 1
ATOM 782 C C . LYS A 1 100 ? -4.744 -9.672 -8.909 1.00 96.88 100 LYS A C 1
ATOM 784 O O . LYS A 1 100 ? -4.026 -9.569 -9.896 1.00 96.88 100 LYS A O 1
ATOM 789 N N . ILE A 1 101 ? -4.339 -9.378 -7.676 1.00 97.12 101 ILE A N 1
ATOM 790 C CA . ILE A 1 101 ? -2.995 -8.898 -7.364 1.00 97.12 101 ILE A CA 1
ATOM 791 C C . ILE A 1 101 ? -2.294 -9.854 -6.407 1.00 97.12 101 ILE A C 1
ATOM 793 O O . ILE A 1 101 ? -2.923 -10.543 -5.605 1.00 97.12 101 ILE A O 1
ATOM 797 N N . GLU A 1 102 ? -0.971 -9.875 -6.484 1.00 96.31 102 GLU A N 1
ATOM 798 C CA . GLU A 1 102 ? -0.146 -10.621 -5.545 1.00 96.31 102 GLU A CA 1
ATOM 799 C C . GLU A 1 102 ? 0.164 -9.782 -4.298 1.00 96.31 102 GLU A C 1
ATOM 801 O O . GLU A 1 102 ? 0.040 -8.556 -4.276 1.00 96.31 102 GLU A O 1
ATOM 806 N N . ARG A 1 103 ? 0.562 -10.466 -3.226 1.00 97.62 103 ARG A N 1
ATOM 807 C CA . ARG A 1 103 ? 1.093 -9.832 -2.014 1.00 97.62 103 ARG A CA 1
ATOM 808 C C . ARG A 1 103 ? 2.557 -9.462 -2.215 1.00 97.62 103 ARG A C 1
ATOM 810 O O . ARG A 1 103 ? 3.243 -10.081 -3.020 1.00 97.62 103 ARG A O 1
ATOM 817 N N . GLY A 1 104 ? 3.045 -8.497 -1.439 1.00 97.12 104 GLY A N 1
ATOM 818 C CA . GLY A 1 104 ? 4.458 -8.116 -1.464 1.00 97.12 104 GLY A CA 1
ATOM 819 C C . GLY A 1 104 ? 4.930 -7.576 -2.815 1.00 97.12 104 GLY A C 1
ATOM 820 O O . GLY A 1 104 ? 6.096 -7.759 -3.161 1.00 97.12 104 GLY A O 1
ATOM 821 N N . LEU A 1 105 ? 4.042 -6.921 -3.576 1.00 97.81 105 LEU A N 1
ATOM 822 C CA . LEU A 1 105 ? 4.441 -6.189 -4.776 1.00 97.81 105 LEU A CA 1
ATOM 823 C C . LEU A 1 105 ? 5.564 -5.211 -4.431 1.00 97.81 105 LEU A C 1
ATOM 825 O O . LEU A 1 105 ? 5.573 -4.605 -3.354 1.00 97.81 105 LEU A O 1
ATOM 829 N N . PHE A 1 106 ? 6.500 -5.060 -5.358 1.00 97.75 106 PHE A N 1
ATOM 830 C CA . PHE A 1 106 ? 7.665 -4.213 -5.182 1.00 97.75 106 PHE A CA 1
ATOM 831 C C . PHE A 1 106 ? 7.890 -3.347 -6.416 1.00 97.75 106 PHE A C 1
ATOM 833 O O . PHE A 1 106 ? 7.447 -3.671 -7.516 1.00 97.75 106 PHE A O 1
ATOM 840 N N . PHE A 1 107 ? 8.584 -2.231 -6.212 1.00 97.56 107 PHE A N 1
ATOM 841 C CA . PHE A 1 107 ? 8.918 -1.285 -7.267 1.00 97.56 107 PHE A CA 1
ATOM 842 C C . PHE A 1 107 ? 9.745 -1.939 -8.378 1.00 97.56 107 PHE A C 1
ATOM 844 O O . PHE A 1 107 ? 10.620 -2.771 -8.115 1.00 97.56 107 PHE A O 1
ATOM 851 N N . SER A 1 108 ? 9.519 -1.502 -9.615 1.00 97.38 108 SER A N 1
ATOM 852 C CA . SER A 1 108 ? 10.313 -1.939 -10.762 1.00 97.38 108 SER A CA 1
ATOM 853 C C . SER A 1 108 ? 11.766 -1.468 -10.646 1.00 97.38 108 SER A C 1
ATOM 855 O O . SER A 1 108 ? 12.093 -0.516 -9.927 1.00 97.38 108 SER A O 1
ATOM 857 N N . SER A 1 109 ? 12.669 -2.088 -11.409 1.00 96.31 109 SER A N 1
ATOM 858 C CA . SER A 1 109 ? 14.073 -1.659 -11.448 1.00 96.31 109 SER A CA 1
ATOM 859 C C . SER A 1 109 ? 14.225 -0.194 -11.879 1.00 96.31 109 SER A C 1
ATOM 861 O O . SER A 1 109 ? 15.057 0.518 -11.318 1.00 96.31 109 SER A O 1
ATOM 863 N N . SER A 1 110 ? 13.380 0.272 -12.806 1.00 95.94 110 SER A N 1
ATOM 864 C CA . SER A 1 110 ? 13.342 1.667 -13.266 1.00 95.94 110 SER A CA 1
ATOM 865 C C . SER A 1 110 ? 12.963 2.624 -12.131 1.00 95.94 110 SER A C 1
ATOM 867 O O . SER A 1 110 ? 13.650 3.621 -11.884 1.00 95.94 110 SER A O 1
ATOM 869 N N . GLN A 1 111 ? 11.915 2.293 -11.371 1.00 95.94 111 GLN A N 1
ATOM 870 C CA . GLN A 1 111 ? 11.475 3.093 -10.227 1.00 95.94 111 GLN A CA 1
ATOM 871 C C . GLN A 1 111 ? 12.550 3.160 -9.136 1.00 95.94 111 GLN A C 1
ATOM 873 O O . GLN A 1 111 ? 12.839 4.240 -8.612 1.00 95.94 111 GLN A O 1
ATOM 878 N N . VAL A 1 112 ? 13.197 2.029 -8.838 1.00 96.25 112 VAL A N 1
ATOM 879 C CA . VAL A 1 112 ? 14.303 1.959 -7.873 1.00 96.25 112 VAL A CA 1
ATOM 880 C C . VAL A 1 112 ? 15.490 2.809 -8.334 1.00 96.25 112 VAL A C 1
ATOM 882 O O . VAL A 1 112 ? 16.054 3.569 -7.545 1.00 96.25 112 VAL A O 1
ATOM 885 N N . GLU A 1 113 ? 15.873 2.732 -9.609 1.00 95.00 113 GLU A N 1
ATOM 886 C CA . GLU A 1 113 ? 16.962 3.539 -10.164 1.00 95.00 113 GLU A CA 1
ATOM 887 C C . GLU A 1 113 ? 16.644 5.040 -10.098 1.00 95.00 113 GLU A C 1
ATOM 889 O O . GLU A 1 113 ? 17.480 5.843 -9.671 1.00 95.00 113 GLU A O 1
ATOM 894 N N . LYS A 1 114 ? 15.412 5.428 -10.440 1.00 94.19 114 LYS A N 1
ATOM 895 C CA . LYS A 1 114 ? 14.941 6.815 -10.343 1.00 94.19 114 LYS A CA 1
ATOM 896 C C . LYS A 1 114 ? 14.977 7.328 -8.901 1.00 94.19 114 LYS A C 1
ATOM 898 O O . LYS A 1 114 ? 15.438 8.445 -8.665 1.00 94.19 114 LYS A O 1
ATOM 903 N N . ALA A 1 115 ? 14.557 6.514 -7.930 1.00 91.75 115 ALA A N 1
ATOM 904 C CA . ALA A 1 115 ? 14.643 6.846 -6.507 1.00 91.75 115 ALA A CA 1
ATOM 905 C C . ALA A 1 115 ? 16.101 7.012 -6.034 1.00 91.75 115 ALA A C 1
ATOM 907 O O . ALA A 1 115 ? 16.405 7.909 -5.247 1.00 91.75 115 ALA A O 1
ATOM 908 N N . ARG A 1 116 ? 17.038 6.210 -6.558 1.00 89.69 116 ARG A N 1
ATOM 909 C CA . ARG A 1 116 ? 18.484 6.320 -6.271 1.00 89.69 116 ARG A CA 1
ATOM 910 C C . ARG A 1 116 ? 19.150 7.561 -6.866 1.00 89.69 116 ARG A C 1
ATOM 912 O O . ARG A 1 116 ? 20.076 8.091 -6.265 1.00 89.69 116 ARG A O 1
ATOM 919 N N . LYS A 1 117 ? 18.685 8.052 -8.014 1.00 89.19 117 LYS A N 1
ATOM 920 C CA . LYS A 1 117 ? 19.266 9.242 -8.665 1.00 89.19 117 LYS A CA 1
ATOM 921 C C . LYS A 1 117 ? 18.779 10.573 -8.086 1.00 89.19 117 LYS A C 1
ATOM 923 O O . LYS A 1 117 ? 19.453 11.578 -8.252 1.00 89.19 117 LYS A O 1
ATOM 928 N N . ARG A 1 118 ? 17.647 10.594 -7.375 1.00 76.00 118 ARG A N 1
ATOM 929 C CA . ARG A 1 118 ? 17.055 11.810 -6.779 1.00 76.00 118 ARG A CA 1
ATOM 930 C C . ARG A 1 118 ? 17.845 12.435 -5.612 1.00 76.00 118 ARG A C 1
ATOM 932 O O . ARG A 1 118 ? 17.381 13.423 -5.063 1.00 76.00 118 ARG A O 1
ATOM 939 N N . SER A 1 119 ? 19.008 11.898 -5.226 1.00 59.09 119 SER A N 1
ATOM 940 C CA . SER A 1 119 ? 19.877 12.540 -4.222 1.00 59.09 119 SER A CA 1
ATOM 941 C C . SER A 1 119 ? 20.980 13.346 -4.874 1.00 59.09 119 SER A C 1
ATOM 943 O O . SER A 1 119 ? 22.104 12.859 -4.977 1.00 59.09 119 SER A O 1
ATOM 945 N N . ILE A 1 120 ? 20.640 14.557 -5.304 1.00 50.69 120 ILE A N 1
ATOM 946 C CA . ILE A 1 120 ? 21.582 15.645 -5.579 1.00 50.69 120 ILE A CA 1
ATOM 947 C C . ILE A 1 120 ? 20.902 16.941 -5.150 1.00 50.69 120 ILE A C 1
ATOM 949 O O . ILE A 1 120 ? 19.729 17.121 -5.550 1.00 50.69 120 ILE A O 1
#

pLDDT: mean 88.39, std 16.18, range [44.91, 98.69]

Sequence (120 aa):
MRKAILIILFAFCTANLFSVPAERKPVTITQPNGKTLTFMLKGDERLNWCETMDGYTLLRDEEGNLCYACIDENGDMTSSGILACNAEERDVRELLFLKKIERGLFFSSSQVEKARKRSI

Organism: NCBI:txid2840880

Secondary structure (DSSP, 8-state):
--SSHHHHTTTT------PPPPP--EEEEE-TTS-EEEEEEEE-SSSEEEEETTS-EEEE-TTS-EEEEEE-TTS-EEEEEEE---GGG--HHHHHHHTTS-SS----HHHHHHHHHT--

Foldseek 3Di:
DPVVVVVVVVPPPPPPPDDDPDDFDWDWDQFPVRAIFTWTWDDDPLDIWIAGPVFFTWDADPVGATATWDADPVRAIDGPPHGDHHPVPDDPVRVVVPVVGDGPDDGDPVSVVVSVVPPD

Radius of gyration: 21.83 Å; chains: 1; bounding box: 65×49×42 Å